Protein AF-A0A932LMD9-F1 (afdb_monomer)

pLDDT: mean 86.92, std 15.54, range [32.25, 97.31]

Nearest PDB structures (foldseek):
  8d9d-assembly1_C  TM=2.919E-01  e=1.060E-01  Homo sapiens
  8wak-assembly1_U  TM=3.372E-01  e=3.027E-01  Homo sapiens
  6dm4-assembly1_B  TM=4.431E-01  e=4.297E+00  Legionella pneumophila subsp. pneumophila str. Philadelphia 1
  9f29-assembly1_B  TM=3.773E-01  e=4.040E+00  Pyrococcus abyssi GE5

Radius of gyration: 19.89 Å; Cα contacts (8 Å, |Δi|>4): 149; chains: 1; bounding box: 43×40×57 Å

Solvent-accessible surface area (backbone atoms only — not comparable to full-atom values): 7644 Å² total; per-residue (Å²): 132,84,82,80,78,71,78,74,82,49,48,44,60,39,94,85,78,55,49,75,24,64,65,40,65,46,100,83,67,41,46,32,38,65,38,77,96,75,74,43,73,49,75,50,56,65,72,67,50,41,52,54,49,53,51,52,37,70,41,30,68,85,67,40,45,64,58,54,51,48,54,49,42,69,73,37,50,42,55,26,77,68,83,62,48,75,43,73,72,53,81,90,29,62,37,56,41,89,87,78,64,45,82,65,26,32,47,44,87,53,88,91,52,86,29,58,25,58,91,63,81,83,82,124

Structure (mmCIF, N/CA/C/O backbone):
data_AF-A0A932LMD9-F1
#
_entry.id   AF-A0A932LMD9-F1
#
loop_
_atom_site.group_PDB
_atom_site.id
_atom_site.type_symbol
_atom_site.label_atom_id
_atom_site.label_alt_id
_atom_site.label_comp_id
_atom_site.label_asym_id
_atom_site.label_entity_id
_atom_site.label_seq_id
_atom_site.pdbx_PDB_ins_code
_atom_site.Cartn_x
_atom_site.Cartn_y
_atom_site.Cartn_z
_atom_site.occupancy
_atom_site.B_iso_or_equiv
_atom_site.auth_seq_id
_atom_site.auth_comp_id
_atom_site.auth_asym_id
_atom_site.auth_atom_id
_atom_site.pdbx_PDB_model_num
ATOM 1 N N . MET A 1 1 ? 3.212 29.288 29.148 1.00 39.22 1 MET A N 1
ATOM 2 C CA . MET A 1 1 ? 2.131 28.840 28.242 1.00 39.22 1 MET A CA 1
ATOM 3 C C . MET A 1 1 ? 2.346 27.356 27.986 1.00 39.22 1 MET A C 1
ATOM 5 O O . M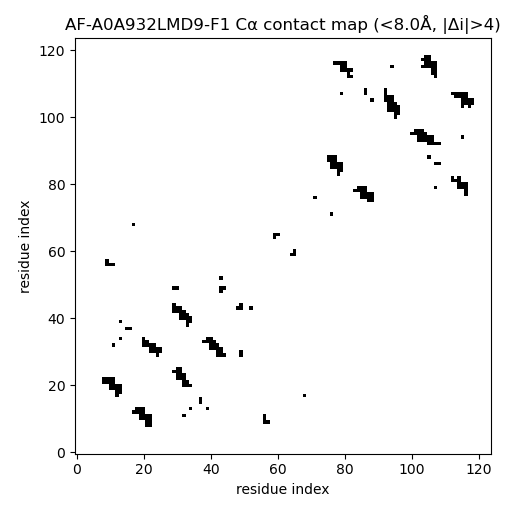ET A 1 1 ? 3.392 27.032 27.436 1.00 39.22 1 MET A O 1
ATOM 9 N N . PRO A 1 2 ? 1.482 26.442 28.457 1.00 45.34 2 PRO A N 1
ATOM 10 C CA . PRO A 1 2 ? 1.666 25.028 28.159 1.00 45.34 2 PRO A CA 1
ATOM 11 C C . PRO A 1 2 ? 1.372 24.791 26.674 1.00 45.34 2 PRO A C 1
ATOM 13 O O . PRO A 1 2 ? 0.319 25.181 26.173 1.00 45.34 2 PRO A O 1
ATOM 16 N N . LEU A 1 3 ? 2.334 24.191 25.974 1.00 35.28 3 LEU A N 1
ATOM 17 C CA . LEU A 1 3 ? 2.174 23.720 24.604 1.00 35.28 3 LEU A CA 1
ATOM 18 C C . LEU A 1 3 ? 1.151 22.579 24.627 1.00 35.28 3 LEU A C 1
ATOM 20 O O . LEU A 1 3 ? 1.428 21.493 25.135 1.00 35.28 3 LEU A O 1
ATOM 24 N N . THR A 1 4 ? -0.051 22.830 24.118 1.00 38.19 4 THR A N 1
ATOM 25 C CA . THR A 1 4 ? -1.029 21.782 23.844 1.00 38.19 4 THR A CA 1
ATOM 26 C C . THR A 1 4 ? -0.486 20.922 22.706 1.00 38.19 4 THR A C 1
ATOM 28 O O . THR A 1 4 ? -0.528 21.309 21.542 1.00 38.19 4 THR A O 1
ATOM 31 N N . LEU A 1 5 ? 0.064 19.755 23.050 1.00 39.66 5 LEU A N 1
ATOM 32 C CA . LEU A 1 5 ? 0.374 18.693 22.096 1.00 39.66 5 LEU A CA 1
ATOM 33 C C . LEU A 1 5 ? -0.941 18.287 21.426 1.00 39.66 5 LEU A C 1
ATOM 35 O O . LEU A 1 5 ? -1.736 17.539 21.995 1.00 39.66 5 LEU A O 1
ATOM 39 N N . THR A 1 6 ? -1.210 18.821 20.238 1.00 39.53 6 THR A N 1
ATOM 40 C CA . THR A 1 6 ? -2.262 18.291 19.379 1.00 39.53 6 THR A CA 1
ATOM 41 C C . THR A 1 6 ? -1.897 16.836 19.082 1.00 39.53 6 THR A C 1
ATOM 43 O O . THR A 1 6 ? -0.783 16.576 18.618 1.00 39.53 6 THR A O 1
ATOM 46 N N . PRO A 1 7 ? -2.764 15.857 19.402 1.00 52.69 7 PRO A N 1
ATOM 47 C CA . PRO A 1 7 ? -2.470 14.468 19.093 1.00 52.69 7 PRO A CA 1
ATOM 48 C C . PRO A 1 7 ? -2.291 14.366 17.579 1.00 52.69 7 PRO A C 1
ATOM 50 O O . PRO A 1 7 ? -3.194 14.731 16.823 1.00 52.69 7 PRO A O 1
ATOM 53 N N . GLN A 1 8 ? -1.104 13.939 17.143 1.00 54.81 8 GLN A N 1
ATOM 54 C CA . GLN A 1 8 ? -0.848 13.723 15.725 1.00 54.81 8 GLN A CA 1
ATOM 55 C C . GLN A 1 8 ? -1.912 12.769 15.166 1.00 54.81 8 GLN A C 1
ATOM 57 O O . GLN A 1 8 ? -2.298 11.823 15.865 1.00 54.81 8 GLN A O 1
ATOM 62 N N . PRO A 1 9 ? -2.427 13.017 13.949 1.00 64.06 9 PRO A N 1
ATOM 63 C CA . PRO A 1 9 ? -3.433 12.151 13.366 1.00 64.06 9 PRO A CA 1
ATOM 64 C C . PRO A 1 9 ? -2.859 10.741 13.260 1.00 64.06 9 PRO A C 1
ATOM 66 O O . PRO A 1 9 ? -1.833 10.495 12.634 1.00 64.06 9 PRO A O 1
ATOM 69 N N . ALA A 1 10 ? -3.525 9.817 13.936 1.00 82.06 10 ALA A N 1
ATOM 70 C CA . ALA A 1 10 ? -3.209 8.408 13.924 1.00 82.06 10 ALA A CA 1
ATOM 71 C C . ALA A 1 10 ? -3.477 7.884 12.501 1.00 82.06 10 ALA A C 1
ATOM 73 O O . ALA A 1 10 ? -4.630 7.848 12.066 1.00 82.06 10 ALA A O 1
ATOM 74 N N . LEU A 1 11 ? -2.421 7.551 11.754 1.00 91.69 11 LEU A N 1
ATOM 75 C CA . LEU A 1 11 ? -2.523 7.127 10.358 1.00 91.69 11 LEU A CA 1
ATOM 76 C C . LEU A 1 11 ? -2.484 5.600 10.241 1.00 91.69 11 LEU A C 1
ATOM 78 O O . LEU A 1 11 ? -1.753 4.917 10.955 1.00 91.69 11 LEU A O 1
ATOM 82 N N . PHE A 1 12 ? -3.229 5.058 9.281 1.00 93.19 12 PHE A N 1
ATOM 83 C CA . PHE A 1 12 ? -3.177 3.643 8.921 1.00 93.19 12 PHE A CA 1
ATOM 84 C C . PHE A 1 12 ? -3.068 3.478 7.400 1.00 93.19 12 PHE A C 1
ATOM 86 O O . PHE A 1 12 ? -3.792 4.157 6.668 1.00 93.19 12 PHE A O 1
ATOM 93 N N . PRO A 1 13 ? -2.176 2.616 6.884 1.00 93.56 13 PRO A N 1
ATOM 94 C CA . PRO A 1 13 ? -1.969 2.496 5.447 1.00 93.56 13 PRO A CA 1
ATOM 95 C C . PRO A 1 13 ? -3.154 1.808 4.761 1.00 93.56 13 PRO A C 1
ATOM 97 O O . PRO A 1 13 ? -3.657 0.782 5.218 1.00 93.56 13 PRO A O 1
ATOM 100 N N . CYS A 1 14 ? -3.580 2.340 3.616 1.00 93.50 14 CYS A N 1
ATOM 101 C CA . CYS A 1 14 ? -4.519 1.649 2.738 1.00 93.50 14 CYS A CA 1
ATOM 102 C C . CYS A 1 14 ? -3.934 0.291 2.302 1.00 93.50 14 CYS A C 1
ATOM 104 O O . CYS A 1 14 ? -2.807 0.264 1.808 1.00 93.50 14 CYS A O 1
ATOM 106 N N . PRO A 1 15 ? -4.680 -0.825 2.380 1.00 92.19 15 PRO A N 1
ATOM 107 C CA . PRO A 1 15 ? -4.158 -2.130 1.973 1.00 92.19 15 PRO A CA 1
ATOM 108 C C . PRO A 1 15 ? -3.893 -2.255 0.464 1.00 92.19 15 PRO A C 1
ATOM 110 O O . PRO A 1 15 ? -3.226 -3.198 0.057 1.00 92.19 15 PRO A O 1
ATOM 113 N N . LEU A 1 16 ? -4.405 -1.333 -0.363 1.00 90.06 16 LEU A N 1
ATOM 114 C CA . LEU A 1 16 ? -4.218 -1.365 -1.819 1.00 90.06 16 LEU A CA 1
ATOM 115 C C . LEU A 1 16 ? -3.142 -0.390 -2.306 1.00 90.06 16 LEU A C 1
ATOM 117 O O . LEU A 1 16 ? -2.280 -0.771 -3.091 1.00 90.06 16 LEU A O 1
ATOM 121 N N . CYS A 1 17 ? -3.175 0.866 -1.852 1.00 88.31 17 CYS A N 1
ATOM 122 C CA . CYS A 1 17 ? -2.238 1.897 -2.321 1.00 88.31 17 CYS A CA 1
ATOM 123 C C . CYS A 1 17 ? -1.196 2.325 -1.281 1.00 88.31 17 CYS A C 1
ATOM 125 O O . CYS A 1 17 ? -0.363 3.176 -1.579 1.00 88.31 17 CYS A O 1
ATOM 127 N N . ALA A 1 18 ? -1.250 1.786 -0.059 1.00 90.81 18 ALA A N 1
ATOM 128 C CA . ALA A 1 18 ? -0.397 2.146 1.078 1.00 90.81 18 ALA A CA 1
ATOM 129 C C . ALA A 1 18 ? -0.438 3.625 1.517 1.00 90.81 18 ALA A C 1
ATOM 131 O O . ALA A 1 18 ? 0.275 4.001 2.446 1.00 90.81 18 ALA A O 1
ATOM 132 N N . LYS A 1 19 ? -1.305 4.462 0.924 1.00 89.75 19 LYS A N 1
ATOM 133 C CA . LYS A 1 19 ? -1.531 5.843 1.373 1.00 89.75 19 LYS A CA 1
ATOM 134 C C . LYS A 1 19 ? -1.943 5.852 2.846 1.00 89.75 19 LYS A C 1
ATOM 136 O O . LYS A 1 19 ? -2.812 5.071 3.234 1.00 89.75 19 LYS A O 1
ATOM 141 N N . GLY A 1 20 ? -1.358 6.749 3.639 1.00 92.00 20 GLY A N 1
ATOM 142 C CA . GLY A 1 20 ? -1.786 6.982 5.016 1.00 92.00 20 GLY A CA 1
ATOM 143 C C . GLY A 1 20 ? -3.210 7.526 5.066 1.00 92.00 20 GLY A C 1
ATOM 144 O O . GLY A 1 20 ? -3.526 8.517 4.407 1.00 92.00 20 GLY A O 1
ATOM 145 N N . LEU A 1 21 ? -4.075 6.840 5.808 1.00 94.06 21 LEU A N 1
ATOM 146 C CA . LEU A 1 21 ? -5.477 7.188 6.000 1.00 94.06 21 LEU A CA 1
ATOM 147 C C . LEU A 1 21 ? -5.695 7.610 7.447 1.00 94.06 21 LEU A C 1
ATOM 149 O O . LEU A 1 21 ? -5.235 6.924 8.361 1.00 94.06 21 LEU A O 1
ATOM 153 N N . ASP A 1 22 ? -6.458 8.678 7.647 1.00 94.25 22 ASP A N 1
ATOM 154 C CA . ASP A 1 22 ? -6.867 9.094 8.983 1.00 94.25 22 ASP A CA 1
ATOM 155 C C . ASP A 1 22 ? -7.713 8.010 9.647 1.00 94.25 22 ASP A C 1
ATOM 157 O O . ASP A 1 22 ? -8.750 7.588 9.116 1.00 94.25 22 ASP A O 1
ATOM 161 N N . VAL A 1 23 ? -7.303 7.592 10.843 1.00 94.19 23 VAL A N 1
ATOM 162 C CA . VAL A 1 23 ? -8.111 6.722 11.689 1.00 94.19 23 VAL A CA 1
ATOM 163 C C . VAL A 1 23 ? -9.273 7.517 12.267 1.00 94.19 23 VAL A C 1
ATOM 165 O O . VAL A 1 23 ? -9.118 8.365 13.145 1.00 94.19 23 VAL A O 1
ATOM 168 N N . ARG A 1 24 ? -10.478 7.209 11.789 1.00 93.94 24 ARG A N 1
ATOM 169 C CA . ARG A 1 24 ? -11.727 7.825 12.243 1.00 93.94 24 ARG A CA 1
ATOM 170 C C . ARG A 1 24 ? -12.401 6.959 13.296 1.00 93.94 24 ARG A C 1
ATOM 172 O O . ARG A 1 24 ? -12.162 5.757 13.379 1.00 93.94 24 ARG A O 1
ATOM 179 N N . GLN A 1 25 ? -13.310 7.552 14.066 1.00 93.69 25 GLN A N 1
ATOM 180 C CA . GLN A 1 25 ? -14.129 6.834 15.043 1.00 93.69 25 GLN A CA 1
ATOM 181 C C . GLN A 1 25 ? -15.621 7.043 14.791 1.00 93.69 25 GLN A C 1
ATOM 183 O O . GLN A 1 25 ? -16.082 8.133 14.462 1.00 93.69 25 GLN A O 1
ATOM 188 N N . THR A 1 26 ? -16.401 5.973 14.932 1.00 91.81 26 THR A N 1
ATOM 189 C CA . THR A 1 26 ? -17.869 6.067 14.967 1.00 91.81 26 THR A CA 1
ATOM 190 C C . THR A 1 26 ? -18.343 6.692 16.285 1.00 91.81 26 THR A C 1
ATOM 192 O O . THR A 1 26 ? -17.596 6.725 17.261 1.00 91.81 26 THR A O 1
ATOM 195 N N . LYS A 1 27 ? -19.631 7.065 16.385 1.00 91.44 27 LYS A N 1
ATOM 196 C CA . LYS A 1 27 ? -20.254 7.512 17.654 1.00 91.44 27 LYS A CA 1
ATOM 197 C C . LYS A 1 27 ? -20.051 6.524 18.817 1.00 91.44 27 LYS A C 1
ATOM 199 O O . LYS A 1 27 ? -20.017 6.920 19.973 1.00 91.44 27 LYS A O 1
ATOM 204 N N . LYS A 1 28 ? -19.889 5.230 18.511 1.00 89.94 28 LYS A N 1
ATOM 205 C CA . LYS A 1 28 ? -19.624 4.153 19.481 1.00 89.94 28 LYS A CA 1
ATOM 206 C C . LYS A 1 28 ? -18.123 3.862 19.664 1.00 89.94 28 LYS A C 1
ATOM 208 O O . LYS A 1 28 ? -17.776 2.759 20.073 1.00 89.94 28 LYS A O 1
ATOM 213 N N . LYS A 1 29 ? -17.239 4.802 19.304 1.00 89.00 29 LYS A N 1
ATOM 214 C CA . LYS A 1 29 ? -15.767 4.704 19.394 1.00 89.00 29 LYS A CA 1
ATOM 215 C C . LYS A 1 29 ? -15.140 3.527 18.627 1.00 89.00 29 LYS A C 1
ATOM 217 O O . LYS A 1 29 ? -14.025 3.117 18.923 1.00 89.00 29 LYS A O 1
ATOM 222 N N . LYS A 1 30 ? -15.840 2.975 17.628 1.00 93.19 30 LYS A N 1
ATOM 223 C CA . LYS A 1 30 ? -15.281 1.929 16.748 1.00 93.19 30 LYS A CA 1
ATOM 224 C C . LYS A 1 30 ? -14.401 2.572 15.671 1.00 93.19 30 LYS A C 1
ATOM 226 O O . LYS A 1 30 ? -14.938 3.447 14.981 1.00 93.19 30 LYS A O 1
ATOM 231 N N . PRO A 1 31 ? -13.128 2.167 15.518 1.00 96.06 31 PRO A N 1
ATOM 232 C CA . PRO A 1 31 ? -12.236 2.739 14.526 1.00 96.06 31 PRO A CA 1
ATOM 233 C C . PRO A 1 31 ? -12.556 2.250 13.111 1.00 96.06 31 PRO A C 1
ATOM 235 O O . PRO A 1 31 ? -12.989 1.109 12.906 1.00 96.06 31 PRO A O 1
ATOM 238 N N . TYR A 1 32 ? -12.354 3.127 12.134 1.00 96.25 32 TYR A N 1
ATOM 239 C CA . TYR A 1 32 ? -12.489 2.821 10.714 1.00 96.25 32 TYR A CA 1
ATOM 240 C C . TYR A 1 32 ? -11.621 3.750 9.860 1.00 96.25 32 TYR A C 1
ATOM 242 O O . TYR A 1 32 ? -11.254 4.841 10.297 1.00 96.25 32 TYR A O 1
ATOM 250 N N . VAL A 1 33 ? -11.326 3.323 8.633 1.00 96.75 33 VAL A N 1
ATOM 251 C CA . VAL A 1 33 ? -10.601 4.116 7.628 1.00 96.75 33 VAL A CA 1
ATOM 252 C C . VAL A 1 33 ? -11.291 4.029 6.273 1.00 96.75 33 VAL A C 1
ATOM 254 O O . VAL A 1 33 ? -11.963 3.037 5.979 1.00 96.75 33 VAL A O 1
ATOM 257 N N . ILE A 1 34 ? -11.134 5.072 5.458 1.00 97.19 34 ILE A N 1
ATOM 258 C CA . ILE A 1 34 ? -11.718 5.181 4.115 1.00 97.19 34 ILE A CA 1
ATOM 259 C C . ILE A 1 34 ? -10.637 5.663 3.149 1.00 97.19 34 ILE A C 1
ATOM 261 O O . ILE A 1 34 ? -9.906 6.604 3.455 1.00 97.19 34 ILE A O 1
ATOM 265 N N . CYS A 1 35 ? -10.548 5.024 1.987 1.00 97.06 35 CYS A N 1
ATOM 266 C CA . CYS A 1 35 ? -9.713 5.433 0.871 1.00 97.06 35 CYS A CA 1
ATOM 267 C C . CYS A 1 35 ? -10.575 5.563 -0.389 1.00 97.06 35 CYS A C 1
ATOM 269 O O . CYS A 1 35 ? -10.785 4.575 -1.095 1.00 97.06 35 CYS A O 1
ATOM 271 N N . ASP A 1 36 ? -11.042 6.780 -0.676 1.00 95.94 36 ASP A N 1
ATOM 272 C CA . ASP A 1 36 ? -11.910 7.056 -1.830 1.00 95.94 36 ASP A CA 1
ATOM 273 C C . ASP A 1 36 ? -11.266 6.687 -3.178 1.00 95.94 36 ASP A C 1
ATOM 275 O O . ASP A 1 36 ? -11.928 6.017 -3.969 1.00 95.94 36 ASP A O 1
ATOM 279 N N . PRO A 1 37 ? -9.972 6.994 -3.445 1.00 93.06 37 PRO A N 1
ATOM 280 C CA . PRO A 1 37 ? -9.339 6.625 -4.716 1.00 93.06 37 PRO A CA 1
ATOM 281 C C . PRO A 1 37 ? -9.289 5.116 -4.969 1.00 93.06 37 PRO A C 1
ATOM 283 O O . PRO A 1 37 ? -9.242 4.684 -6.115 1.00 93.06 37 PRO A O 1
ATOM 286 N N . CYS A 1 38 ? -9.274 4.313 -3.902 1.00 94.31 38 CYS A N 1
ATOM 287 C CA . CYS A 1 38 ? -9.260 2.856 -3.993 1.00 94.31 38 CYS A CA 1
ATOM 288 C C . CYS A 1 38 ? -10.651 2.229 -3.828 1.00 94.31 38 CYS A C 1
ATOM 290 O O . CYS A 1 38 ? -10.766 1.016 -3.969 1.00 94.31 38 CYS A O 1
ATOM 292 N N . GLY A 1 39 ? -11.682 3.007 -3.480 1.00 95.75 39 GLY A N 1
ATOM 293 C CA . GLY A 1 39 ? -13.009 2.481 -3.145 1.00 95.75 39 GLY A CA 1
ATOM 294 C C . GLY A 1 39 ? -13.017 1.561 -1.917 1.00 95.75 39 GLY A C 1
ATOM 295 O O . GLY A 1 39 ? -13.838 0.652 -1.828 1.00 95.75 39 GLY A O 1
ATOM 296 N N . VAL A 1 40 ? -12.080 1.751 -0.982 1.00 97.12 40 VAL A N 1
ATOM 297 C CA . VAL A 1 40 ? -11.871 0.846 0.158 1.00 97.12 40 VAL A CA 1
ATOM 298 C C . VAL A 1 40 ? -12.341 1.484 1.460 1.00 97.12 40 VAL A C 1
ATOM 300 O O . VAL A 1 40 ? -11.961 2.607 1.785 1.00 97.12 40 VAL A O 1
ATOM 303 N N . GLN A 1 41 ? -13.091 0.723 2.258 1.00 97.31 41 GLN A N 1
ATOM 304 C CA . GLN A 1 41 ? -13.492 1.098 3.611 1.00 97.31 41 GLN A CA 1
ATOM 305 C C . GLN A 1 41 ? -13.288 -0.072 4.577 1.00 97.31 41 GLN A C 1
ATOM 307 O O . GLN A 1 41 ? -13.837 -1.154 4.378 1.00 97.31 41 GLN A O 1
ATOM 312 N N . LEU A 1 42 ? -12.507 0.144 5.640 1.00 96.38 42 LEU A N 1
ATOM 313 C CA . LEU A 1 42 ? -12.217 -0.877 6.651 1.00 96.38 42 LEU A CA 1
ATOM 314 C C . LEU A 1 42 ? -12.861 -0.488 7.976 1.00 96.38 42 LEU A C 1
ATOM 316 O O . LEU A 1 42 ? -12.584 0.580 8.517 1.00 96.38 42 LEU A O 1
ATOM 320 N N . PHE A 1 43 ? -13.669 -1.392 8.527 1.00 96.44 43 PHE A N 1
ATOM 321 C CA . PHE A 1 43 ? -14.220 -1.278 9.874 1.00 96.44 43 PHE A CA 1
ATOM 322 C C . PHE A 1 43 ? -13.565 -2.290 10.797 1.00 96.44 43 PHE A C 1
ATOM 324 O O . PHE A 1 43 ? -13.662 -3.496 10.571 1.00 96.44 43 PHE A O 1
ATOM 331 N N . ILE A 1 44 ? -12.981 -1.812 11.889 1.00 96.75 44 ILE A N 1
ATOM 332 C CA . ILE A 1 44 ? -12.321 -2.686 12.848 1.00 96.75 44 ILE A CA 1
ATOM 333 C C . ILE A 1 44 ? -13.361 -3.070 13.900 1.00 96.75 44 ILE A C 1
ATOM 335 O O . ILE A 1 44 ? -14.010 -2.228 14.529 1.00 96.75 44 ILE A O 1
ATOM 339 N N . ARG A 1 45 ? -13.582 -4.376 14.034 1.00 94.44 45 ARG A N 1
ATOM 340 C CA . ARG A 1 45 ? -14.647 -4.972 14.850 1.00 94.44 45 ARG A CA 1
ATOM 341 C C . ARG A 1 45 ? -14.027 -5.820 15.961 1.00 94.44 45 ARG A C 1
ATOM 343 O O . ARG A 1 45 ? -12.854 -6.172 15.894 1.00 94.44 45 ARG A O 1
ATOM 350 N N . SER A 1 46 ? -14.851 -6.190 16.945 1.00 96.44 46 SER A N 1
ATOM 351 C CA . SER A 1 46 ? -14.469 -6.879 18.194 1.00 96.44 46 SER A CA 1
ATOM 352 C C . SER A 1 46 ? -13.559 -6.053 19.113 1.00 96.44 46 SER A C 1
ATOM 354 O O . SER A 1 46 ? -12.788 -5.212 18.662 1.00 96.44 46 SER A O 1
ATOM 356 N N . LYS A 1 47 ? -13.645 -6.281 20.429 1.00 94.50 47 LYS A N 1
ATOM 357 C CA . LYS A 1 47 ? -12.802 -5.572 21.406 1.00 94.50 47 LYS A CA 1
ATOM 358 C C . LYS A 1 47 ? -11.316 -5.860 21.174 1.00 94.50 47 LYS A C 1
ATOM 360 O O . LYS A 1 47 ? -10.535 -4.918 21.115 1.00 94.50 47 LYS A O 1
ATOM 365 N N . ALA A 1 48 ? -10.970 -7.132 20.973 1.00 96.94 48 ALA A N 1
ATOM 366 C CA . ALA A 1 48 ? -9.602 -7.565 20.705 1.00 96.94 48 ALA A CA 1
ATOM 367 C C . ALA A 1 48 ? -9.039 -6.905 19.436 1.00 96.94 48 ALA A C 1
ATOM 369 O O . ALA A 1 48 ? -8.000 -6.258 19.494 1.00 96.94 48 ALA A O 1
ATOM 370 N N . GLY A 1 49 ? -9.775 -6.960 18.318 1.00 96.44 49 GLY A N 1
ATOM 371 C CA . GLY A 1 49 ? -9.343 -6.340 17.062 1.00 96.44 49 GLY A CA 1
ATOM 372 C C . GLY A 1 49 ? -9.146 -4.826 17.173 1.00 96.44 49 GLY A C 1
ATOM 373 O O . GLY A 1 49 ? -8.159 -4.296 16.670 1.00 96.44 49 GLY A O 1
ATOM 374 N N . MET A 1 50 ? -10.039 -4.125 17.883 1.00 95.12 50 MET A N 1
ATOM 375 C CA . MET A 1 50 ? -9.898 -2.683 18.129 1.00 95.12 50 MET A CA 1
ATOM 376 C C . MET A 1 50 ? -8.663 -2.350 18.973 1.00 95.12 50 MET A C 1
ATOM 378 O O . MET A 1 50 ? -7.978 -1.373 18.683 1.00 95.12 50 MET A O 1
ATOM 382 N N . GLN A 1 51 ? -8.360 -3.155 19.994 1.00 95.12 51 GLN A N 1
ATOM 383 C CA . GLN A 1 51 ? -7.167 -2.970 20.823 1.00 95.12 51 GLN A CA 1
ATOM 384 C C . GLN A 1 51 ? -5.887 -3.188 20.011 1.00 95.12 51 GLN A C 1
ATOM 386 O O . GLN A 1 51 ? -5.020 -2.317 20.006 1.00 95.12 51 GLN A O 1
ATOM 391 N N . THR A 1 52 ? -5.804 -4.293 19.263 1.00 95.62 52 THR A N 1
ATOM 392 C CA . THR A 1 52 ? -4.666 -4.582 18.381 1.00 95.62 52 THR A CA 1
ATOM 393 C C . THR A 1 52 ? -4.452 -3.469 17.362 1.00 95.62 52 THR A C 1
ATOM 395 O O . THR A 1 52 ? -3.331 -3.003 17.192 1.00 95.62 52 THR A O 1
ATOM 398 N N . PHE A 1 53 ? -5.521 -3.005 16.714 1.00 95.06 53 PHE A N 1
ATOM 399 C CA . PHE A 1 53 ? -5.437 -1.925 15.737 1.00 95.06 53 PHE A CA 1
ATOM 400 C C . PHE A 1 53 ? -4.897 -0.631 16.353 1.00 95.06 53 PHE A C 1
ATOM 402 O O . PHE A 1 53 ? -3.966 -0.043 15.813 1.00 95.06 53 PHE A O 1
ATOM 409 N N . ASN A 1 54 ? -5.432 -0.216 17.503 1.00 92.25 54 ASN A N 1
ATOM 410 C CA . ASN A 1 54 ? -4.981 1.001 18.174 1.00 92.25 54 ASN A CA 1
ATOM 411 C C . ASN A 1 54 ? -3.506 0.912 18.593 1.00 92.25 54 ASN A C 1
ATOM 413 O O . ASN A 1 54 ? -2.784 1.890 18.429 1.00 92.25 54 ASN A O 1
ATOM 417 N N . HIS A 1 55 ? -3.048 -0.247 19.083 1.00 92.44 55 HIS A N 1
ATOM 418 C CA . HIS A 1 55 ? -1.630 -0.457 19.393 1.00 92.44 55 HIS A CA 1
ATOM 419 C C . HIS A 1 55 ? -0.757 -0.346 18.139 1.00 92.44 55 HIS A C 1
ATOM 421 O O . HIS A 1 55 ? 0.238 0.365 18.149 1.00 92.44 55 HIS A O 1
ATOM 427 N N . LEU A 1 56 ? -1.147 -0.994 17.037 1.00 92.62 56 LEU A N 1
ATOM 428 C CA . LEU A 1 56 ? -0.377 -0.946 15.790 1.00 92.62 56 LEU A CA 1
ATOM 429 C C . LEU A 1 56 ? -0.266 0.471 15.226 1.00 92.62 56 LEU A C 1
ATOM 431 O O . LEU A 1 56 ? 0.788 0.846 14.720 1.00 92.62 56 LEU A O 1
ATOM 435 N N . VAL A 1 57 ? -1.344 1.248 15.312 1.00 92.44 57 VAL A N 1
ATOM 436 C CA . VAL A 1 57 ? -1.359 2.634 14.844 1.00 92.44 57 VAL A CA 1
ATOM 437 C C . VAL A 1 57 ? -0.512 3.534 15.747 1.00 92.44 57 VAL A C 1
ATOM 439 O O . VAL A 1 57 ? 0.243 4.355 15.235 1.00 92.44 57 VAL A O 1
ATOM 442 N N . ALA A 1 58 ? -0.584 3.365 17.070 1.00 89.81 58 ALA A N 1
ATOM 443 C CA . ALA A 1 58 ? 0.242 4.125 18.011 1.00 89.81 58 ALA A CA 1
ATOM 444 C C . ALA A 1 58 ? 1.745 3.826 17.841 1.00 89.81 58 ALA A C 1
ATOM 446 O O . ALA A 1 58 ? 2.575 4.730 17.919 1.00 89.81 58 ALA A O 1
ATOM 447 N N . ASP A 1 59 ? 2.085 2.572 17.546 1.00 89.88 59 ASP A N 1
ATOM 448 C CA . ASP A 1 59 ? 3.462 2.120 17.352 1.00 89.88 59 ASP A CA 1
ATOM 449 C C . ASP A 1 59 ? 4.026 2.446 15.956 1.00 89.88 59 ASP A C 1
ATOM 451 O O . ASP A 1 59 ? 5.224 2.265 15.725 1.00 89.88 59 ASP A O 1
ATOM 455 N N . ALA A 1 60 ? 3.194 2.872 14.996 1.00 88.00 60 ALA A N 1
ATOM 456 C CA . ALA A 1 60 ? 3.578 2.968 13.584 1.00 88.00 60 ALA A CA 1
ATOM 457 C C . ALA A 1 60 ? 4.781 3.899 13.350 1.00 88.00 60 ALA A C 1
ATOM 459 O O . ALA A 1 60 ? 5.685 3.551 12.582 1.00 88.00 60 ALA A O 1
ATOM 460 N N . GLU A 1 61 ? 4.819 5.038 14.049 1.00 82.94 61 GLU A N 1
ATOM 461 C CA . GLU A 1 61 ? 5.936 5.990 13.999 1.00 82.94 61 GLU A CA 1
ATOM 462 C C . GLU A 1 61 ? 7.211 5.392 14.599 1.00 82.94 61 GLU A C 1
ATOM 464 O O . GLU A 1 61 ? 8.257 5.364 13.952 1.00 82.94 61 GLU A O 1
ATOM 469 N N . GLN A 1 62 ? 7.116 4.821 15.804 1.00 86.50 62 GLN A N 1
ATOM 470 C CA . GLN A 1 62 ? 8.261 4.214 16.495 1.00 86.50 62 GLN A CA 1
ATOM 471 C C . GLN A 1 62 ? 8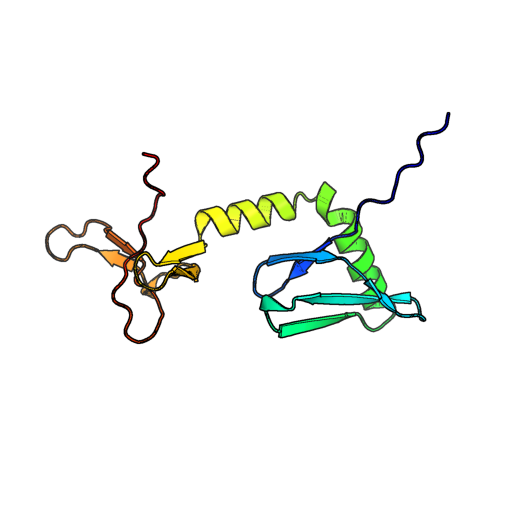.865 3.055 15.690 1.00 86.50 62 GLN A C 1
ATOM 473 O O . GLN A 1 62 ? 10.080 2.863 15.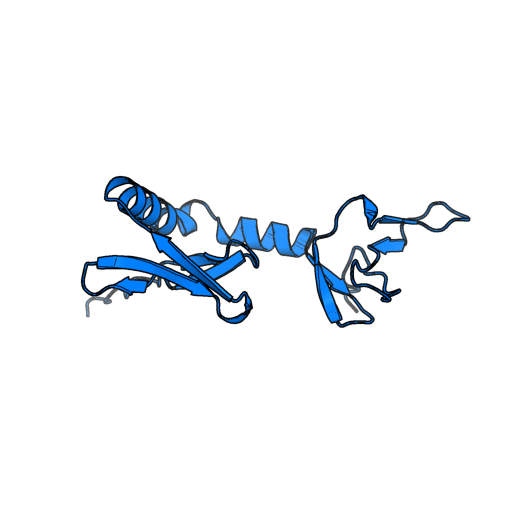660 1.00 86.50 62 GLN A O 1
ATOM 478 N N . A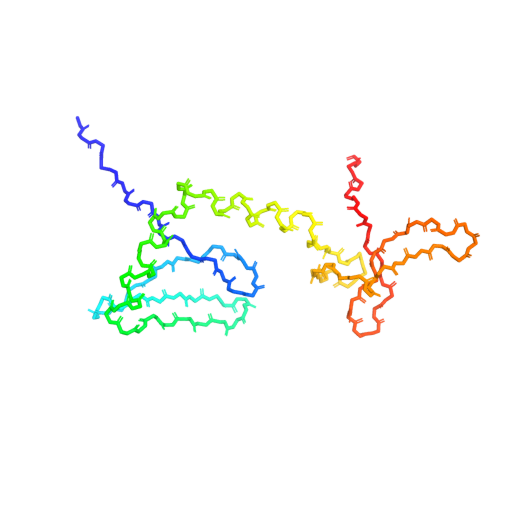RG A 1 63 ? 8.018 2.296 14.987 1.00 87.94 63 ARG A N 1
ATOM 479 C CA . ARG A 1 63 ? 8.423 1.183 14.118 1.00 87.94 63 ARG A CA 1
ATOM 480 C C . ARG A 1 63 ? 8.817 1.621 12.704 1.00 87.94 63 ARG A C 1
ATOM 482 O O . ARG A 1 63 ? 9.095 0.758 11.873 1.00 87.94 63 ARG A O 1
ATOM 489 N N . ASN A 1 64 ? 8.865 2.926 12.418 1.00 89.00 64 ASN A N 1
ATOM 490 C CA . ASN A 1 64 ? 9.231 3.489 11.115 1.00 89.00 64 ASN A CA 1
ATOM 491 C C . ASN A 1 64 ? 8.425 2.895 9.941 1.00 89.00 64 ASN A C 1
ATOM 493 O O . ASN A 1 64 ? 8.950 2.707 8.838 1.00 89.00 64 ASN A O 1
ATOM 497 N N . ILE A 1 65 ? 7.145 2.577 10.166 1.00 90.25 65 ILE A N 1
ATOM 498 C CA . ILE A 1 65 ? 6.308 1.895 9.169 1.00 90.25 65 ILE A CA 1
ATOM 499 C C . ILE A 1 65 ? 6.180 2.737 7.898 1.00 90.25 65 ILE A C 1
ATOM 501 O O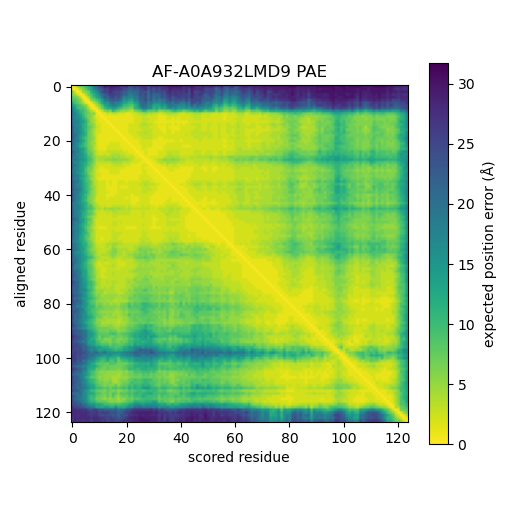 . ILE A 1 65 ? 6.321 2.203 6.799 1.00 90.25 65 ILE A O 1
ATOM 505 N N . TRP A 1 66 ? 6.011 4.054 8.027 1.00 89.81 66 TRP A N 1
ATOM 506 C CA . TRP A 1 66 ? 5.905 4.961 6.879 1.00 89.81 66 TRP A CA 1
ATOM 507 C C . TRP A 1 66 ? 7.171 5.016 6.045 1.00 89.81 66 TRP A C 1
ATOM 509 O O . TRP A 1 66 ? 7.099 4.953 4.821 1.00 89.81 66 TRP A O 1
ATOM 519 N N . LYS A 1 67 ? 8.336 5.058 6.697 1.00 91.00 67 LYS A N 1
ATOM 520 C CA . LYS A 1 67 ? 9.619 4.992 5.998 1.00 91.00 67 LYS A CA 1
ATOM 521 C C . LYS A 1 67 ? 9.722 3.693 5.204 1.00 91.00 67 LYS A C 1
ATOM 523 O O . LYS A 1 67 ? 9.993 3.731 4.012 1.00 91.00 67 LYS A O 1
ATOM 528 N N . ARG A 1 68 ? 9.403 2.556 5.829 1.00 90.75 68 ARG A N 1
ATOM 529 C CA . ARG A 1 68 ? 9.433 1.250 5.160 1.00 90.75 68 ARG A CA 1
ATOM 530 C C . ARG A 1 68 ? 8.464 1.173 3.976 1.00 90.75 68 ARG A C 1
ATOM 532 O O . ARG A 1 68 ? 8.821 0.613 2.944 1.00 90.75 68 ARG A O 1
ATOM 539 N N . LEU A 1 69 ? 7.253 1.717 4.103 1.00 90.81 69 LEU A N 1
ATOM 540 C CA . LEU A 1 69 ? 6.284 1.767 3.003 1.00 90.81 69 LEU A CA 1
ATOM 541 C C . LEU A 1 69 ? 6.774 2.659 1.856 1.00 90.81 69 LEU A C 1
ATOM 543 O O . LEU A 1 69 ? 6.688 2.249 0.700 1.00 90.81 69 LEU A O 1
ATOM 547 N N . ASN A 1 70 ? 7.345 3.823 2.171 1.00 90.00 70 ASN A N 1
ATOM 548 C CA . ASN A 1 70 ? 7.942 4.718 1.180 1.00 90.00 70 ASN A CA 1
ATOM 549 C C . ASN A 1 70 ? 9.124 4.055 0.462 1.00 90.00 70 ASN A C 1
ATOM 551 O O . ASN A 1 70 ? 9.216 4.138 -0.760 1.00 90.00 70 ASN A O 1
ATOM 555 N N . ASP A 1 71 ? 9.989 3.349 1.192 1.00 91.56 71 ASP A N 1
ATOM 556 C CA . ASP A 1 71 ? 11.128 2.626 0.621 1.00 91.56 71 ASP A CA 1
ATOM 557 C C . ASP A 1 71 ? 10.660 1.524 -0.343 1.00 91.56 71 ASP A C 1
ATOM 559 O O . ASP A 1 71 ? 11.229 1.349 -1.424 1.00 91.56 71 ASP A O 1
ATOM 563 N N . LEU A 1 72 ? 9.588 0.803 0.011 1.00 90.25 72 LEU A N 1
ATOM 564 C CA . LEU A 1 72 ? 8.973 -0.195 -0.865 1.00 90.25 72 LEU A CA 1
ATOM 565 C C . LEU A 1 72 ? 8.365 0.446 -2.115 1.00 90.25 72 LEU A C 1
ATOM 567 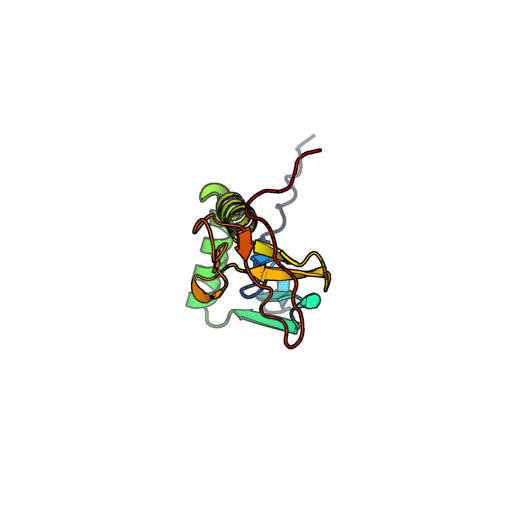O O . LEU A 1 72 ? 8.624 -0.030 -3.220 1.00 90.25 72 LEU A O 1
ATOM 571 N N . GLN A 1 73 ? 7.597 1.528 -1.965 1.00 89.94 73 GLN A N 1
ATOM 572 C CA . GLN A 1 73 ? 7.021 2.254 -3.099 1.00 89.94 73 GLN A CA 1
ATOM 573 C C . GLN A 1 73 ? 8.111 2.797 -4.025 1.00 89.94 73 GLN A C 1
ATOM 575 O O . GLN A 1 73 ? 8.053 2.578 -5.229 1.00 89.94 73 GLN A O 1
ATOM 580 N N . ALA A 1 74 ? 9.148 3.439 -3.489 1.00 88.56 74 ALA A N 1
ATOM 581 C CA . ALA A 1 74 ? 10.255 3.955 -4.289 1.00 88.56 74 ALA A CA 1
ATOM 582 C C . ALA A 1 74 ? 10.965 2.834 -5.064 1.00 88.56 74 ALA A C 1
ATOM 584 O O . ALA A 1 74 ? 11.301 2.988 -6.242 1.00 88.56 74 ALA A O 1
ATOM 585 N N . ARG A 1 75 ? 11.160 1.680 -4.419 1.00 89.81 75 ARG A N 1
ATOM 586 C CA . ARG A 1 75 ? 11.849 0.547 -5.032 1.00 89.81 75 ARG A CA 1
ATOM 587 C C . ARG A 1 75 ? 11.021 -0.129 -6.117 1.00 89.81 75 ARG A C 1
ATOM 589 O O . ARG A 1 75 ? 11.579 -0.419 -7.172 1.00 89.81 75 ARG A O 1
ATOM 596 N N . TYR A 1 76 ? 9.731 -0.353 -5.877 1.00 90.50 76 TYR A N 1
ATOM 597 C CA . TYR A 1 76 ? 8.934 -1.280 -6.684 1.00 90.50 76 TYR A CA 1
ATOM 598 C C . TYR A 1 76 ? 7.748 -0.651 -7.420 1.00 90.50 76 TYR A C 1
ATOM 600 O O . TYR A 1 76 ? 7.257 -1.255 -8.367 1.00 90.50 76 TYR A O 1
ATOM 608 N N . LEU A 1 77 ? 7.275 0.536 -7.038 1.00 91.19 77 LEU A N 1
ATOM 609 C CA . LEU A 1 77 ? 6.219 1.219 -7.783 1.00 91.19 77 LEU A CA 1
ATOM 610 C C . LEU A 1 77 ? 6.835 1.944 -8.983 1.00 91.19 77 LEU A C 1
ATOM 612 O O . LEU A 1 77 ? 7.820 2.680 -8.861 1.00 91.19 77 LEU A O 1
ATOM 616 N N . ARG A 1 78 ? 6.260 1.741 -10.163 1.00 92.06 78 ARG A N 1
ATOM 617 C CA . ARG A 1 78 ? 6.665 2.401 -11.403 1.00 92.06 78 ARG A CA 1
ATOM 618 C C . ARG A 1 78 ? 5.473 3.063 -12.060 1.00 92.06 78 ARG A C 1
ATOM 620 O O . ARG A 1 78 ? 4.354 2.584 -11.950 1.00 92.06 78 ARG A O 1
ATOM 627 N N . LYS A 1 79 ? 5.740 4.156 -12.771 1.00 93.88 79 LYS A N 1
ATOM 628 C CA . LYS A 1 79 ? 4.750 4.863 -13.579 1.00 93.88 79 LYS A CA 1
ATOM 629 C C . LYS A 1 79 ? 5.017 4.574 -15.044 1.00 93.88 79 LYS A C 1
ATOM 631 O O . LYS A 1 79 ? 6.126 4.802 -15.523 1.00 93.88 79 LYS A O 1
ATOM 636 N N . CYS A 1 80 ? 4.013 4.075 -15.753 1.00 94.38 80 CYS A N 1
ATOM 637 C CA . CYS A 1 80 ? 4.144 3.811 -17.179 1.00 94.38 80 CYS A CA 1
ATOM 638 C C . CYS A 1 80 ? 4.349 5.130 -17.953 1.00 94.38 80 CYS A C 1
ATOM 640 O O . CYS A 1 80 ? 3.555 6.060 -17.768 1.00 94.38 80 CYS A O 1
ATOM 642 N N . PRO A 1 81 ? 5.363 5.240 -18.833 1.00 94.81 81 PRO A N 1
ATOM 643 C CA . PRO A 1 81 ? 5.569 6.445 -19.635 1.00 94.81 81 PRO A CA 1
ATOM 644 C C . PRO A 1 81 ? 4.432 6.688 -20.636 1.00 94.81 81 PRO A C 1
ATOM 646 O O . PRO A 1 81 ? 4.142 7.848 -20.925 1.00 94.81 81 PRO A O 1
ATOM 649 N N . ASP A 1 82 ? 3.742 5.639 -21.083 1.00 95.12 82 ASP A N 1
ATOM 650 C CA . ASP A 1 82 ? 2.708 5.733 -22.116 1.00 95.12 82 ASP A CA 1
ATOM 651 C C . ASP A 1 82 ? 1.335 6.032 -21.501 1.00 95.12 82 ASP A C 1
ATOM 653 O O . ASP A 1 82 ? 0.770 7.102 -21.706 1.00 95.12 82 ASP A O 1
ATOM 657 N N . CYS A 1 83 ? 0.802 5.110 -20.689 1.00 95.19 83 CYS A N 1
ATOM 658 C CA . CYS A 1 83 ? -0.554 5.228 -20.134 1.00 95.19 83 CYS A CA 1
ATOM 659 C C . CYS A 1 83 ? -0.627 6.005 -18.810 1.00 95.19 83 CYS A C 1
ATOM 661 O O . CYS A 1 83 ? -1.717 6.214 -18.284 1.00 95.19 83 CYS A O 1
ATOM 663 N N . LYS A 1 84 ? 0.521 6.411 -18.248 1.00 93.94 84 LYS A N 1
ATOM 664 C CA . LYS A 1 84 ? 0.652 7.170 -16.988 1.00 93.94 84 LYS A CA 1
ATOM 665 C C . LYS A 1 84 ? 0.099 6.488 -15.732 1.00 93.94 84 LYS A C 1
ATOM 667 O O . LYS A 1 84 ? 0.114 7.115 -14.676 1.00 93.94 84 LYS A O 1
ATOM 672 N N . LYS A 1 85 ? -0.347 5.233 -15.812 1.00 91.31 85 LYS A N 1
ATOM 673 C CA . LYS A 1 85 ? -0.777 4.457 -14.646 1.00 91.31 85 LYS A CA 1
ATOM 674 C C . LYS A 1 85 ? 0.421 3.959 -13.845 1.00 91.31 85 LYS A C 1
ATOM 676 O O . LYS A 1 85 ? 1.461 3.617 -14.418 1.00 91.31 85 LYS A O 1
ATOM 681 N N . ASP A 1 86 ? 0.244 3.913 -12.531 1.00 91.12 86 ASP A N 1
ATOM 682 C CA . ASP A 1 86 ? 1.210 3.319 -11.616 1.00 91.12 86 ASP A CA 1
ATOM 683 C C . ASP A 1 86 ? 0.992 1.804 -11.534 1.00 91.12 86 ASP A C 1
ATOM 685 O O . ASP A 1 86 ? -0.143 1.326 -11.542 1.00 91.12 86 ASP A O 1
ATOM 689 N N . PHE A 1 87 ? 2.076 1.041 -11.452 1.00 92.12 87 PHE A N 1
ATOM 690 C CA . PHE A 1 87 ? 2.048 -0.405 -11.288 1.00 92.12 87 PHE A CA 1
ATOM 691 C C . PHE A 1 87 ? 3.233 -0.876 -10.446 1.00 92.12 87 PHE A C 1
ATOM 693 O O . PHE A 1 87 ? 4.319 -0.295 -10.480 1.00 92.12 87 PHE A O 1
ATOM 700 N N . TRP A 1 88 ? 3.014 -1.930 -9.668 1.00 91.19 88 TRP A N 1
ATOM 701 C CA . TRP A 1 88 ? 4.080 -2.594 -8.927 1.00 91.19 88 TRP A CA 1
ATOM 702 C C . TRP A 1 88 ? 4.828 -3.538 -9.859 1.00 91.19 88 TRP A C 1
ATOM 704 O O . TRP A 1 88 ? 4.197 -4.317 -10.575 1.00 91.19 88 TRP A O 1
ATOM 714 N N . ILE A 1 89 ? 6.157 -3.463 -9.841 1.00 92.69 89 ILE A N 1
ATOM 715 C CA . ILE A 1 89 ? 6.993 -4.346 -10.648 1.00 92.69 89 ILE A CA 1
ATOM 716 C C . ILE A 1 89 ? 6.914 -5.772 -10.120 1.00 92.69 89 ILE A C 1
ATOM 718 O O . ILE A 1 89 ? 7.034 -6.026 -8.919 1.00 92.69 89 ILE A O 1
ATOM 722 N N . VAL A 1 90 ? 6.745 -6.701 -11.046 1.00 90.94 90 VAL A N 1
ATOM 723 C CA . VAL A 1 90 ? 6.761 -8.142 -10.801 1.00 90.94 90 VAL A CA 1
ATOM 724 C C . VAL A 1 90 ? 7.684 -8.823 -11.822 1.00 90.94 90 VAL A C 1
ATOM 726 O O . VAL A 1 90 ? 7.954 -8.248 -12.879 1.00 90.94 90 VAL A O 1
ATOM 729 N N . PRO A 1 91 ? 8.253 -10.005 -11.512 1.00 89.44 91 PRO A N 1
ATOM 730 C CA . PRO A 1 91 ? 9.299 -10.613 -12.342 1.00 89.44 91 PRO A CA 1
ATOM 731 C C . PRO A 1 91 ? 8.907 -10.877 -13.805 1.00 89.44 91 PRO A C 1
ATOM 733 O O . PRO A 1 91 ? 9.739 -10.749 -14.698 1.00 89.44 91 PRO A O 1
ATOM 736 N N . ASP A 1 92 ? 7.644 -11.203 -14.067 1.00 91.44 92 ASP A N 1
ATOM 737 C CA . ASP A 1 92 ? 7.078 -11.454 -15.401 1.00 91.44 92 ASP A CA 1
ATOM 738 C C . ASP A 1 92 ? 7.045 -10.206 -16.307 1.00 91.44 92 ASP A C 1
ATOM 740 O O . ASP A 1 92 ? 7.004 -10.312 -17.536 1.00 91.44 92 ASP A O 1
ATOM 744 N N . GLN A 1 93 ? 7.125 -9.012 -15.721 1.00 93.19 93 GLN A N 1
ATOM 745 C CA . GLN A 1 93 ? 7.194 -7.754 -16.458 1.00 93.19 93 GLN A CA 1
ATOM 746 C C . GLN A 1 93 ? 8.607 -7.421 -16.943 1.00 93.19 93 GLN A C 1
ATOM 748 O O . GLN A 1 93 ? 8.758 -6.465 -17.701 1.00 93.19 93 GLN A O 1
ATOM 753 N N . LEU A 1 94 ? 9.643 -8.166 -16.544 1.00 92.69 94 LEU A N 1
ATOM 754 C CA . LEU A 1 94 ? 11.020 -7.881 -16.944 1.00 92.69 94 LEU A CA 1
ATOM 755 C C . LEU A 1 94 ? 11.156 -7.869 -18.478 1.00 92.69 94 LEU A C 1
ATOM 757 O O . LEU A 1 94 ? 10.802 -8.829 -19.170 1.00 92.69 94 LEU A O 1
ATOM 761 N N . LYS A 1 95 ? 11.692 -6.772 -19.016 1.00 89.88 95 LYS A N 1
ATOM 762 C CA . LYS A 1 95 ? 12.066 -6.649 -20.421 1.00 89.88 95 LYS A CA 1
ATOM 763 C C . LYS A 1 95 ? 13.579 -6.540 -20.537 1.00 89.88 95 LYS A C 1
ATOM 765 O O . LYS A 1 95 ? 14.201 -5.656 -19.947 1.00 89.88 95 LYS A O 1
ATOM 770 N N . THR A 1 96 ? 14.143 -7.430 -21.336 1.00 91.50 96 THR A N 1
ATOM 771 C CA . THR A 1 96 ? 15.542 -7.412 -21.746 1.00 91.50 96 THR A CA 1
ATOM 772 C C . THR A 1 96 ? 15.631 -7.254 -23.257 1.00 91.50 96 THR A C 1
ATOM 774 O O . THR A 1 96 ? 14.716 -7.644 -23.991 1.00 91.50 96 THR A O 1
ATOM 777 N N . SER A 1 97 ? 16.734 -6.671 -23.718 1.00 87.88 97 SER A N 1
ATOM 778 C CA . SER A 1 97 ? 17.088 -6.656 -25.132 1.00 87.88 97 SER A CA 1
ATOM 779 C C . SER A 1 97 ? 17.362 -8.082 -25.597 1.00 87.88 97 SER A C 1
ATOM 781 O O . SER A 1 97 ? 18.078 -8.833 -24.936 1.00 87.88 97 SER A O 1
ATOM 783 N N . TRP A 1 98 ? 16.804 -8.452 -26.748 1.00 80.44 98 TRP A N 1
ATOM 784 C CA . TRP A 1 98 ? 16.985 -9.785 -27.325 1.00 80.44 98 TRP A CA 1
ATOM 785 C C . TRP A 1 98 ? 18.414 -10.022 -27.838 1.00 80.44 98 TRP A C 1
ATOM 787 O O . TRP A 1 98 ? 18.867 -11.159 -27.864 1.00 80.44 98 TRP A O 1
ATOM 797 N N . VAL A 1 99 ? 19.125 -8.952 -28.214 1.00 81.44 99 VAL A N 1
ATOM 798 C CA . VAL A 1 99 ? 20.464 -9.033 -28.824 1.00 81.44 99 VAL A CA 1
ATOM 799 C C . VAL A 1 99 ? 21.559 -9.139 -27.760 1.00 81.44 99 VAL A C 1
ATOM 801 O O . VAL A 1 99 ? 22.391 -10.036 -27.823 1.00 81.44 99 VAL A O 1
ATOM 804 N N . ASP A 1 100 ? 21.526 -8.260 -26.754 1.00 87.12 100 ASP A N 1
ATOM 805 C CA . ASP A 1 100 ? 22.592 -8.154 -25.743 1.00 87.12 100 ASP A CA 1
ATOM 806 C C . ASP A 1 100 ? 22.194 -8.729 -24.371 1.00 87.12 100 ASP A C 1
ATOM 808 O O . ASP A 1 100 ? 22.992 -8.711 -23.434 1.00 87.12 100 ASP A O 1
ATOM 812 N N . GLY A 1 101 ? 20.931 -9.124 -24.176 1.00 86.25 101 GLY A N 1
ATOM 813 C CA . GLY A 1 101 ? 20.402 -9.540 -22.869 1.00 86.25 101 GLY A CA 1
ATOM 814 C C . GLY A 1 101 ? 20.307 -8.418 -21.824 1.00 86.25 101 GLY A C 1
ATOM 815 O O . GLY A 1 101 ? 19.885 -8.663 -20.694 1.00 86.25 101 GLY A O 1
ATOM 816 N N . LYS A 1 102 ? 20.679 -7.180 -22.176 1.00 89.88 102 LYS A N 1
ATOM 817 C CA . LYS A 1 102 ? 20.671 -6.028 -21.265 1.00 89.88 102 LYS A CA 1
ATOM 818 C C . LYS A 1 102 ? 19.263 -5.713 -20.777 1.00 89.88 102 LYS A C 1
ATOM 820 O O . LYS A 1 102 ? 18.298 -5.777 -21.535 1.00 89.88 102 LYS A O 1
ATOM 825 N N . PHE A 1 103 ? 19.164 -5.334 -19.510 1.00 90.81 103 PHE A N 1
ATOM 826 C CA . PHE A 1 103 ? 17.916 -4.902 -18.899 1.00 90.81 103 PHE A CA 1
ATOM 827 C C . PHE A 1 103 ? 17.432 -3.579 -19.513 1.00 90.81 103 PHE A C 1
ATOM 829 O O . PHE A 1 103 ? 18.173 -2.600 -19.538 1.00 90.81 103 PHE A O 1
ATOM 836 N N . GLU A 1 104 ? 16.183 -3.553 -19.981 1.00 91.12 104 GLU A N 1
ATOM 837 C CA . GLU A 1 104 ? 15.545 -2.355 -20.545 1.00 91.12 104 GLU A CA 1
ATOM 838 C C . GLU A 1 104 ? 14.532 -1.726 -19.581 1.00 91.12 104 GLU A C 1
ATOM 840 O O . GLU A 1 104 ? 14.348 -0.510 -19.578 1.00 91.12 104 GLU A O 1
ATOM 845 N N . GLY A 1 105 ? 13.846 -2.533 -18.768 1.00 93.44 105 GLY A N 1
ATOM 846 C CA . GLY A 1 105 ? 12.799 -2.036 -17.878 1.00 93.44 105 GLY A CA 1
ATOM 847 C C . GLY A 1 105 ? 11.717 -3.062 -17.564 1.00 93.44 105 GLY A C 1
ATOM 848 O O . GLY A 1 105 ? 11.903 -4.269 -17.722 1.00 93.44 105 GLY A O 1
ATOM 849 N N . TYR A 1 106 ? 10.557 -2.554 -17.151 1.00 95.25 106 TYR A N 1
ATOM 850 C CA . TYR A 1 106 ? 9.361 -3.331 -16.837 1.00 95.25 106 TYR A CA 1
ATOM 851 C C . TYR A 1 106 ? 8.216 -2.997 -17.780 1.00 95.25 106 TYR A C 1
ATOM 853 O O . TYR A 1 106 ? 7.841 -1.832 -17.924 1.00 95.25 106 TYR A O 1
ATOM 861 N N . ARG A 1 107 ? 7.634 -4.023 -18.401 1.00 95.38 107 ARG A N 1
ATOM 862 C CA . ARG A 1 107 ? 6.446 -3.911 -19.248 1.00 95.38 107 ARG A CA 1
ATOM 863 C C . ARG A 1 107 ? 5.245 -3.477 -18.413 1.00 95.38 107 ARG A C 1
ATOM 865 O O . ARG A 1 107 ? 4.988 -4.030 -17.346 1.00 95.38 107 ARG A O 1
ATOM 872 N N . CYS A 1 108 ? 4.487 -2.516 -18.927 1.00 95.38 108 CYS A N 1
ATOM 873 C CA . CYS A 1 108 ? 3.227 -2.112 -18.325 1.00 95.38 108 CYS A CA 1
ATOM 874 C C . CYS A 1 108 ? 2.215 -3.280 -18.355 1.00 95.38 108 CYS A C 1
ATOM 876 O O . CYS A 1 108 ? 2.030 -3.876 -19.416 1.00 95.38 108 CYS A O 1
ATOM 878 N N . PRO A 1 109 ? 1.527 -3.596 -17.240 1.00 95.00 109 PRO A N 1
ATOM 879 C CA . PRO A 1 109 ? 0.538 -4.682 -17.193 1.00 95.00 109 PRO A CA 1
ATOM 880 C C . PRO A 1 109 ? -0.797 -4.330 -17.862 1.00 95.00 109 PRO A C 1
ATOM 882 O O . PRO A 1 109 ? -1.676 -5.177 -18.001 1.00 95.00 109 PRO A O 1
ATOM 885 N N . GLU A 1 110 ? -0.988 -3.069 -18.238 1.00 95.25 110 GLU A N 1
ATOM 886 C CA . GLU A 1 110 ? -2.246 -2.589 -18.790 1.00 95.25 110 GLU A CA 1
ATOM 887 C C . GLU A 1 110 ? -2.507 -3.165 -20.177 1.00 95.25 110 GLU A C 1
ATOM 889 O O . GLU A 1 110 ? -1.663 -3.099 -21.075 1.00 95.25 110 GLU A O 1
ATOM 894 N N . ARG A 1 111 ? -3.715 -3.701 -20.371 1.00 93.50 111 ARG A N 1
ATOM 895 C CA . ARG A 1 111 ? -4.097 -4.358 -21.620 1.00 93.50 111 ARG A CA 1
ATOM 896 C C . ARG A 1 111 ? -3.940 -3.395 -22.798 1.00 93.50 111 ARG A C 1
ATOM 898 O O . ARG A 1 111 ? -4.556 -2.335 -22.834 1.00 93.50 111 ARG A O 1
ATOM 905 N N . GLY A 1 112 ? -3.133 -3.798 -23.778 1.00 93.06 112 GLY A N 1
ATOM 906 C CA . GLY A 1 112 ? -2.871 -3.011 -24.986 1.00 93.06 112 GLY A CA 1
ATOM 907 C C . GLY A 1 112 ? -1.811 -1.916 -24.828 1.00 93.06 112 GLY A C 1
ATOM 908 O O . GLY A 1 112 ? -1.463 -1.280 -25.820 1.00 93.06 112 GLY A O 1
ATOM 909 N N . CYS A 1 113 ? -1.255 -1.708 -23.631 1.00 95.50 113 CYS A N 1
ATOM 910 C CA . CYS A 1 113 ? -0.144 -0.787 -23.428 1.00 95.50 113 CYS A CA 1
ATOM 911 C C . CYS A 1 113 ? 1.188 -1.467 -23.775 1.00 95.50 113 CYS A C 1
ATOM 913 O O . CYS A 1 113 ? 1.438 -2.604 -23.381 1.00 95.50 113 CYS A O 1
ATOM 915 N N . LYS A 1 114 ? 2.058 -0.763 -24.508 1.00 94.75 114 LYS A N 1
ATOM 916 C CA . LYS A 1 114 ? 3.406 -1.239 -24.874 1.00 94.75 114 LYS A CA 1
ATOM 917 C C . LYS A 1 114 ? 4.520 -0.517 -24.109 1.00 94.75 114 LYS A C 1
ATOM 919 O O . LYS A 1 114 ? 5.695 -0.727 -24.405 1.00 94.75 114 LYS A O 1
ATOM 924 N N . GLY A 1 115 ? 4.146 0.298 -23.125 1.00 94.44 115 GLY A N 1
ATOM 925 C CA . GLY A 1 115 ? 5.075 1.107 -22.353 1.00 94.44 115 GLY A CA 1
ATOM 926 C C . GLY A 1 115 ? 6.012 0.257 -21.507 1.00 94.44 115 GLY A C 1
ATOM 927 O O . GLY A 1 115 ? 5.623 -0.779 -20.957 1.00 94.44 115 GLY A O 1
ATOM 928 N N . VAL A 1 116 ? 7.251 0.725 -21.388 1.00 95.25 116 VAL A N 1
ATOM 929 C CA . VAL A 1 116 ? 8.302 0.089 -20.593 1.00 95.25 116 VAL A CA 1
ATOM 930 C C . VAL A 1 116 ? 8.831 1.122 -19.609 1.00 95.25 116 VAL A C 1
ATOM 932 O O . VAL A 1 116 ? 9.383 2.141 -20.014 1.00 95.25 116 VAL A O 1
ATOM 935 N N . ALA A 1 117 ? 8.626 0.890 -18.315 1.00 94.25 117 ALA A N 1
ATOM 936 C CA . ALA A 1 117 ? 9.142 1.768 -17.272 1.00 94.25 117 ALA A CA 1
ATOM 937 C C . ALA A 1 117 ? 10.579 1.370 -16.907 1.00 94.25 117 ALA A C 1
ATOM 939 O O . ALA A 1 117 ? 10.841 0.202 -16.617 1.00 94.25 117 ALA A O 1
ATOM 940 N N . GLY A 1 118 ? 11.499 2.335 -16.897 1.00 90.25 118 GLY A N 1
ATOM 941 C CA . GLY A 1 118 ? 12.893 2.112 -16.504 1.00 90.25 118 GLY A CA 1
ATOM 942 C C . GLY A 1 118 ? 13.068 1.763 -15.018 1.00 90.25 118 GLY A C 1
ATOM 943 O O . GLY A 1 118 ? 12.161 1.932 -14.195 1.00 90.25 118 GLY A O 1
ATOM 944 N N . TRP A 1 119 ? 14.259 1.273 -14.661 1.00 78.75 119 TRP A N 1
ATOM 945 C CA . TRP A 1 119 ? 14.625 0.972 -13.268 1.00 78.75 119 TRP A CA 1
ATOM 946 C C . TRP A 1 119 ? 14.877 2.239 -12.442 1.00 78.75 119 TRP A C 1
ATOM 948 O O . TRP A 1 119 ? 14.467 2.286 -11.282 1.00 78.75 119 TRP A O 1
ATOM 958 N N . GLU A 1 120 ? 15.448 3.281 -13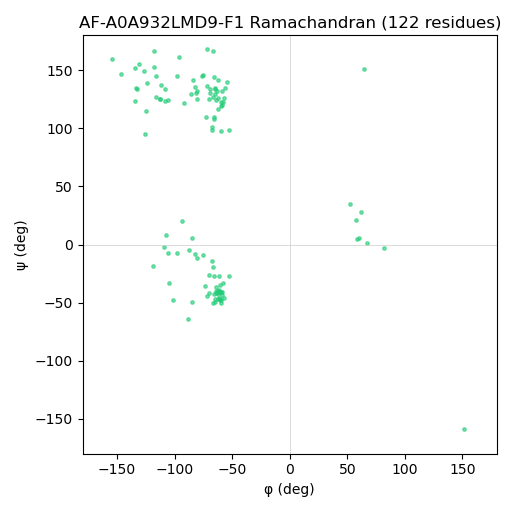.052 1.00 70.00 120 GLU A N 1
ATOM 959 C CA . GLU A 1 120 ? 15.745 4.568 -12.421 1.00 70.00 120 GLU A CA 1
ATOM 960 C C . GLU A 1 120 ? 14.941 5.706 -13.051 1.00 70.00 120 GLU A C 1
ATOM 962 O O . GLU A 1 120 ? 14.698 5.741 -14.257 1.00 70.00 120 GLU A O 1
ATOM 967 N N . LYS A 1 121 ? 14.548 6.677 -12.219 1.00 52.16 121 LYS A N 1
ATOM 968 C CA . LYS A 1 121 ? 14.248 8.018 -12.719 1.00 52.16 121 LYS A CA 1
ATOM 969 C C . LYS A 1 121 ? 15.553 8.531 -13.318 1.00 52.16 121 LYS A C 1
ATOM 971 O O . LYS A 1 121 ? 16.503 8.705 -12.559 1.00 52.16 121 LYS A O 1
ATOM 976 N N . GLU A 1 122 ? 15.602 8.796 -14.621 1.00 39.06 122 GLU A N 1
ATOM 977 C CA . GLU A 1 122 ? 16.588 9.736 -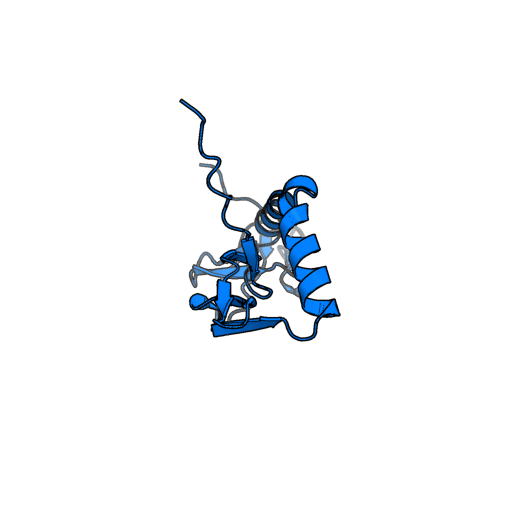15.155 1.00 39.06 122 GLU A CA 1
ATOM 978 C C . GLU A 1 122 ? 16.433 11.032 -14.345 1.00 39.06 122 GLU A C 1
ATOM 980 O O . GLU A 1 122 ? 15.496 11.807 -14.539 1.00 39.06 122 GLU A O 1
ATOM 985 N N . LYS A 1 123 ? 17.301 11.226 -13.347 1.00 37.22 123 LYS A N 1
ATOM 986 C CA . LYS A 1 123 ? 17.582 12.554 -12.821 1.00 37.22 123 LYS A CA 1
ATOM 987 C C . LYS A 1 123 ? 18.297 13.265 -13.959 1.00 37.22 123 LYS A C 1
ATOM 989 O O . LYS A 1 123 ? 19.480 13.021 -14.179 1.00 37.22 123 LYS A O 1
ATOM 994 N N . LYS A 1 124 ? 17.543 14.059 -14.706 1.00 32.25 124 LYS A N 1
ATOM 995 C CA . LYS A 1 124 ? 18.102 15.093 -15.562 1.00 32.25 124 LYS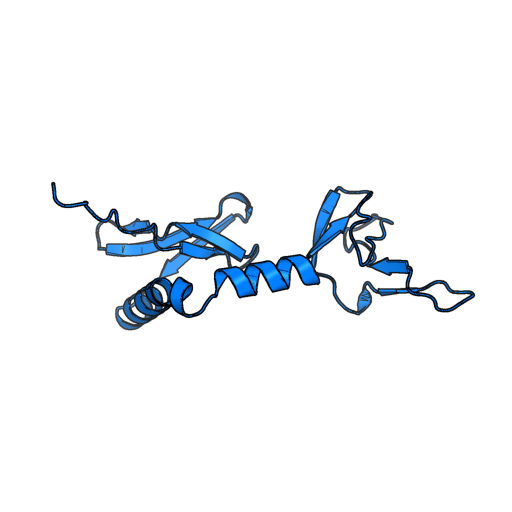 A CA 1
ATOM 996 C C . LYS A 1 124 ? 18.236 16.372 -14.751 1.00 32.25 124 LYS A C 1
ATOM 998 O O . LYS A 1 124 ? 17.308 16.636 -13.951 1.00 32.25 124 LYS A O 1
#

Secondary structure (DSSP, 8-state):
-----PPPP-EEE-TTT--EEE-EE-TT--EEEEEGGGTEEEE--SHHHHHHHHHHHHTTTTTTHHHHHHHHHHHHEEE-TTT--EEE--GGGEEE-TTT--EEEEE--STT---EE-SS----

Foldseek 3Di:
DDPPPDPDFQWDADPPLGDTFGFDADPVRWTKTDDPVVRDIDTQDDPVSSVVVVVCSVCCVVVVVVVVVVVQCLQFWFAFPPPRDIDGDDPVQWDADPPPRHTDAGADPDPPDRTGTHRDDPPD

Sequence (124 aa):
MPLTLTPQPALFPCPLCAKGLDVRQTKKKKPYVICDPCGVQLFIRSKAGMQTFNHLVADAEQRNIWKRLNDLQARYLRKCPDCKKDFWIVPDQLKTSWVDGKFEGYRCPERGCKGVAGWEKEKK

Mean predicted aligned error: 7.87 Å